Protein AF-A0A251WCQ2-F1 (afdb_monomer_lite)

Secondary structure (DSSP, 8-state):
---HHHHHHHHHHHHHTT--EEETTB--PPPPPP-EETTEE-HHHHHHHHHHHHTTTTEEETT---BHHHHTSTTEEEEE-SSSS-EEEEESSSPPP---HHHH-TT-S-SSSPPP-PPP-HHHHHHHHHHHHHHHHTTS------

Foldseek 3Di:
DQALVNLLLQVQQLVVVVKFKAFQVDNDRDGRDQQDDAQAGDPRSVVVSVVLVVRQVGIDIPQDDHGNVRCNDPQWDFDADPVDRHTFIDGPDDDDDGSDVVVVDPCPPPPVDDHRDHRHPVVVVVVVVVVVVVVVVVVDPPPDDD

Radius of gyration: 19.56 Å; chains: 1; bounding box: 75×31×36 Å

Sequence (146 aa):
MASASHVKHYIAYWLQLGKSLVTHSHRSALKSPSIISGENYSTEFEGYWQQALQHANTSYLEGTAQTIAQLLTPEWEIVMCARCPMPIALKVSGVSGENCPCQELNIWPNTDTLPPRAPVVSQSVLLDICEDLKRNEHHYPRSASA

Structure (mmCIF, N/CA/C/O backbone):
data_AF-A0A251WCQ2-F1
#
_entry.id   AF-A0A251WCQ2-F1
#
loop_
_atom_site.group_PDB
_atom_site.id
_atom_site.type_symbol
_atom_site.label_atom_id
_atom_site.label_alt_id
_atom_site.label_comp_id
_atom_site.label_asym_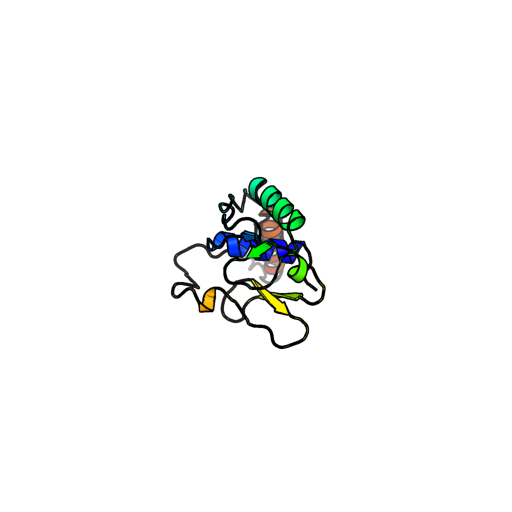id
_atom_site.label_entity_id
_atom_site.label_seq_id
_atom_site.pdbx_PDB_ins_code
_atom_site.Cartn_x
_atom_site.Cartn_y
_atom_site.Cartn_z
_atom_site.occupancy
_atom_site.B_iso_or_equiv
_atom_site.auth_seq_id
_atom_site.auth_comp_id
_atom_site.auth_asym_id
_atom_site.auth_atom_id
_atom_site.pdbx_PDB_model_num
ATOM 1 N N . MET A 1 1 ? -5.041 -3.152 -14.167 1.00 59.00 1 MET A N 1
ATOM 2 C CA . MET A 1 1 ? -4.115 -1.986 -14.067 1.00 59.00 1 MET A CA 1
ATOM 3 C C . MET A 1 1 ? -4.298 -1.332 -12.710 1.00 59.00 1 MET A C 1
ATOM 5 O O . MET A 1 1 ? -5.406 -0.899 -12.399 1.00 59.00 1 MET A O 1
ATOM 9 N N . ALA A 1 2 ? -3.253 -1.299 -11.883 1.00 71.94 2 ALA A N 1
ATOM 10 C CA . ALA A 1 2 ? -3.334 -0.669 -10.569 1.00 71.94 2 ALA A CA 1
ATOM 11 C C . ALA A 1 2 ? -3.536 0.851 -10.705 1.00 71.94 2 ALA A C 1
ATOM 13 O O . ALA A 1 2 ? -2.731 1.548 -11.316 1.00 71.94 2 ALA A O 1
ATOM 14 N N . SER A 1 3 ? -4.626 1.383 -10.149 1.00 82.19 3 SER A N 1
ATOM 15 C CA . SER A 1 3 ? -4.806 2.829 -10.025 1.00 82.19 3 SER A CA 1
ATOM 16 C C . SER A 1 3 ? -3.903 3.373 -8.914 1.00 82.19 3 SER A C 1
ATOM 18 O O . SER A 1 3 ? -3.542 2.655 -7.978 1.00 82.19 3 SER A O 1
ATOM 20 N N . ALA A 1 4 ? -3.605 4.674 -8.943 1.00 85.81 4 ALA A N 1
ATOM 21 C CA . ALA A 1 4 ? -2.890 5.329 -7.844 1.00 85.81 4 ALA A CA 1
ATOM 22 C C . ALA A 1 4 ? -3.603 5.137 -6.490 1.00 85.81 4 ALA A C 1
ATOM 24 O O . ALA A 1 4 ? -2.949 5.002 -5.457 1.00 85.81 4 ALA A O 1
ATOM 25 N N . SER A 1 5 ? -4.940 5.055 -6.493 1.00 85.38 5 SER A N 1
ATOM 26 C CA . SER A 1 5 ? -5.711 4.722 -5.296 1.00 85.38 5 SER A CA 1
ATOM 27 C C . SER A 1 5 ? -5.457 3.289 -4.822 1.00 85.38 5 SER A C 1
ATOM 29 O O . SER A 1 5 ? -5.260 3.103 -3.625 1.00 85.38 5 SER A O 1
ATOM 31 N N . HIS A 1 6 ? -5.390 2.289 -5.707 1.00 87.69 6 HIS A N 1
ATOM 32 C CA . HIS A 1 6 ? -5.056 0.912 -5.321 1.00 87.69 6 HIS A CA 1
ATOM 33 C C . HIS A 1 6 ? -3.641 0.799 -4.745 1.00 87.69 6 HIS A C 1
ATOM 35 O O . HIS A 1 6 ? -3.460 0.156 -3.715 1.00 87.69 6 HIS A O 1
ATOM 41 N N . VAL A 1 7 ? -2.656 1.474 -5.346 1.00 89.94 7 VAL A N 1
ATOM 42 C CA . VAL A 1 7 ? -1.275 1.496 -4.830 1.00 89.94 7 VAL A CA 1
ATOM 43 C C . VAL A 1 7 ? -1.208 2.173 -3.458 1.00 89.94 7 VAL A C 1
ATOM 45 O O . VAL A 1 7 ? -0.554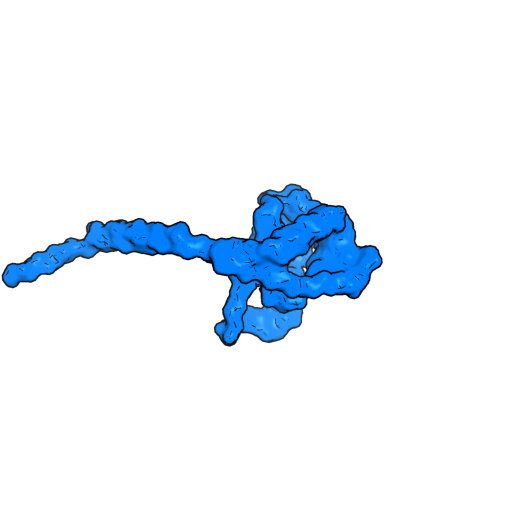 1.670 -2.545 1.00 89.94 7 VAL A O 1
ATOM 48 N N . LYS A 1 8 ? -1.943 3.272 -3.266 1.00 90.56 8 LYS A N 1
ATOM 49 C CA . LYS A 1 8 ? -2.049 3.949 -1.969 1.00 90.56 8 LYS A CA 1
ATOM 50 C C . LYS A 1 8 ? -2.673 3.053 -0.894 1.00 90.56 8 LYS A C 1
ATOM 52 O O . LYS A 1 8 ? -2.142 2.982 0.213 1.00 90.56 8 LYS A O 1
ATOM 57 N N . HIS A 1 9 ? -3.759 2.344 -1.213 1.00 89.12 9 HIS A N 1
ATOM 58 C CA . HIS A 1 9 ? -4.372 1.378 -0.293 1.00 89.12 9 HIS A CA 1
ATOM 59 C C . HIS A 1 9 ? -3.403 0.247 0.048 1.00 89.12 9 HIS A C 1
ATOM 61 O O . HIS A 1 9 ? -3.233 -0.082 1.218 1.00 89.12 9 HIS A O 1
ATOM 67 N N . TYR A 1 10 ? -2.723 -0.298 -0.958 1.00 90.19 10 TYR A N 1
ATOM 68 C CA . TYR A 1 10 ? -1.687 -1.306 -0.778 1.00 90.19 10 TYR A CA 1
ATOM 69 C C . TYR A 1 10 ? -0.615 -0.840 0.217 1.00 90.19 10 TYR A C 1
ATOM 71 O O . TYR A 1 10 ? -0.381 -1.512 1.217 1.00 90.19 10 TYR A O 1
ATOM 79 N N . ILE A 1 11 ? -0.050 0.356 0.041 1.00 89.81 11 ILE A N 1
ATOM 80 C CA . ILE A 1 11 ? 0.945 0.910 0.974 1.00 89.81 11 ILE A CA 1
ATOM 81 C C . ILE A 1 11 ? 0.359 1.086 2.377 1.00 89.81 11 ILE A C 1
ATOM 83 O O . ILE A 1 11 ? 1.001 0.700 3.351 1.00 89.81 11 ILE A O 1
ATOM 87 N N . ALA A 1 12 ? -0.862 1.613 2.502 1.00 89.75 12 ALA A N 1
ATOM 88 C CA . ALA A 1 12 ? -1.510 1.789 3.800 1.00 89.75 12 ALA A CA 1
ATOM 89 C C . ALA A 1 12 ? -1.610 0.472 4.583 1.00 89.75 12 ALA A C 1
ATOM 91 O O . ALA A 1 12 ? -1.353 0.454 5.785 1.00 89.75 12 ALA A O 1
ATOM 92 N N . TYR A 1 13 ? -1.947 -0.631 3.910 1.00 89.06 13 TYR A N 1
ATOM 93 C CA . TYR A 1 13 ? -2.042 -1.947 4.541 1.00 89.06 13 TYR A CA 1
ATOM 94 C C . TYR A 1 13 ? -0.676 -2.431 5.036 1.00 89.06 13 TYR A C 1
ATOM 96 O O . TYR A 1 13 ? -0.562 -2.937 6.150 1.00 89.06 13 TYR A O 1
ATOM 104 N N . TRP A 1 14 ? 0.377 -2.239 4.240 1.00 87.69 14 TRP A N 1
ATOM 105 C CA . TRP A 1 14 ? 1.735 -2.621 4.630 1.00 87.69 14 TRP A CA 1
ATOM 106 C C . TRP A 1 14 ? 2.241 -1.815 5.827 1.00 87.69 14 TRP A C 1
ATOM 108 O O . TRP A 1 14 ? 2.797 -2.395 6.761 1.00 87.69 14 TRP A O 1
ATOM 118 N N . LEU A 1 15 ? 1.984 -0.504 5.853 1.00 86.94 15 LEU A N 1
ATOM 119 C CA . LEU A 1 15 ? 2.355 0.342 6.987 1.00 86.94 15 LEU A CA 1
ATOM 120 C C . LEU A 1 15 ? 1.601 -0.042 8.277 1.00 86.94 15 LEU A C 1
ATOM 122 O O . LEU A 1 15 ? 2.174 0.053 9.361 1.00 86.94 15 LEU A O 1
ATOM 126 N N . GLN A 1 16 ? 0.352 -0.524 8.178 1.00 84.94 16 GLN A N 1
ATOM 127 C CA . GLN A 1 16 ? -0.419 -1.027 9.332 1.00 84.94 16 GLN A CA 1
ATOM 128 C C . GLN A 1 16 ? 0.175 -2.308 9.931 1.00 84.94 16 GLN A C 1
ATOM 130 O O . GLN A 1 16 ? 0.060 -2.524 11.133 1.00 84.94 16 GLN A O 1
ATOM 135 N N . LEU A 1 17 ? 0.865 -3.122 9.126 1.00 81.25 17 LEU A N 1
ATOM 136 C CA . LEU A 1 17 ? 1.638 -4.276 9.605 1.00 81.25 17 LEU A CA 1
ATOM 137 C C . LEU A 1 17 ? 3.004 -3.885 10.199 1.00 81.25 17 LEU A C 1
ATOM 139 O O . LEU A 1 17 ? 3.810 -4.759 10.516 1.00 81.25 17 LEU A O 1
ATOM 143 N N . GLY A 1 18 ? 3.293 -2.586 10.318 1.00 80.50 18 GLY A N 1
ATOM 144 C CA . GLY A 1 18 ? 4.563 -2.074 10.828 1.00 80.50 18 GLY A CA 1
ATOM 145 C C . GLY A 1 18 ? 5.702 -2.090 9.809 1.00 80.50 18 GLY A C 1
ATOM 146 O O . GLY A 1 18 ? 6.833 -1.770 10.169 1.00 80.50 18 GLY A O 1
ATOM 147 N N . LYS A 1 19 ? 5.430 -2.428 8.540 1.00 83.81 19 LYS A N 1
ATOM 148 C CA . LYS A 1 19 ? 6.411 -2.265 7.459 1.00 83.81 19 LYS A CA 1
ATOM 149 C C . LYS A 1 19 ? 6.599 -0.783 7.165 1.00 83.81 19 LYS A C 1
ATOM 151 O O . LYS A 1 19 ? 5.702 0.018 7.401 1.00 83.81 19 LYS A O 1
ATOM 156 N N . SER A 1 20 ? 7.762 -0.412 6.649 1.00 85.19 20 SER A N 1
ATOM 157 C CA . SER A 1 20 ? 8.079 0.982 6.314 1.00 85.19 20 SER A CA 1
ATOM 158 C C . SER A 1 20 ? 8.403 1.141 4.829 1.00 85.19 20 SER A C 1
ATOM 160 O O . SER A 1 20 ? 8.817 0.182 4.173 1.00 85.19 20 SER A O 1
ATOM 162 N N . LEU A 1 21 ? 8.252 2.355 4.288 1.00 84.25 21 LEU A N 1
ATOM 163 C CA . LEU A 1 21 ? 8.899 2.699 3.022 1.00 84.25 21 LEU A CA 1
ATOM 164 C C . LEU A 1 21 ? 10.394 2.902 3.249 1.00 84.25 21 LEU A C 1
ATOM 166 O O . LEU A 1 21 ? 10.817 3.619 4.161 1.00 84.25 21 LEU A O 1
ATOM 170 N N . VAL A 1 22 ? 11.179 2.283 2.379 1.00 81.88 22 VAL A N 1
ATOM 171 C CA . VAL A 1 22 ? 12.630 2.404 2.328 1.00 81.88 22 VAL A CA 1
ATOM 172 C C . VAL A 1 22 ? 12.986 3.180 1.071 1.00 81.88 22 VAL A C 1
ATOM 174 O O . VAL A 1 22 ? 12.511 2.859 -0.016 1.00 81.88 22 VAL A O 1
ATOM 177 N N . THR A 1 23 ? 13.835 4.195 1.211 1.00 78.31 23 THR A N 1
ATOM 178 C CA . THR A 1 23 ? 14.338 4.979 0.079 1.00 78.31 23 THR A CA 1
ATOM 179 C C . THR A 1 23 ? 15.817 4.678 -0.130 1.00 78.31 23 THR A C 1
ATOM 181 O O . THR A 1 23 ? 16.596 4.638 0.819 1.00 78.31 23 THR A O 1
ATOM 184 N N . HIS A 1 24 ? 16.243 4.495 -1.381 1.00 67.06 24 HIS A N 1
ATOM 185 C CA . HIS A 1 24 ? 17.633 4.143 -1.700 1.00 67.06 24 HIS A CA 1
ATOM 186 C C . HIS A 1 24 ? 18.671 5.181 -1.208 1.00 67.06 24 HIS A C 1
ATOM 188 O O . HIS A 1 24 ? 19.814 4.827 -0.920 1.00 67.06 24 HIS A O 1
ATOM 194 N N . SER A 1 25 ? 18.298 6.460 -1.097 1.00 60.78 25 SER A N 1
ATOM 195 C CA . SER A 1 25 ? 19.185 7.547 -0.650 1.00 60.78 25 SER A CA 1
ATOM 196 C C . SER A 1 25 ? 19.292 7.685 0.871 1.00 60.78 25 SER A C 1
ATOM 198 O O . SER A 1 25 ? 20.239 8.294 1.361 1.00 60.78 25 SER A O 1
ATOM 200 N N . HIS A 1 26 ? 18.356 7.116 1.631 1.00 54.66 26 HIS A N 1
ATOM 201 C CA . HIS A 1 26 ? 18.342 7.207 3.084 1.00 54.66 26 HIS A CA 1
ATOM 202 C C . HIS A 1 26 ? 17.790 5.890 3.630 1.00 54.66 26 HIS A C 1
ATOM 204 O O . HIS A 1 26 ? 16.589 5.636 3.571 1.00 54.66 26 HIS A O 1
ATOM 210 N N . ARG A 1 27 ? 18.652 5.059 4.230 1.00 53.25 27 ARG A N 1
ATOM 211 C CA . ARG A 1 27 ? 18.240 3.878 5.020 1.00 53.25 27 ARG A CA 1
ATOM 212 C C . ARG A 1 27 ? 17.473 4.257 6.299 1.00 53.25 27 ARG A C 1
ATOM 214 O O . ARG A 1 27 ? 17.437 3.489 7.253 1.00 53.25 27 ARG A O 1
ATOM 221 N N . SER A 1 28 ? 16.896 5.451 6.365 1.00 53.31 28 SER A N 1
ATOM 222 C CA . SER A 1 28 ? 15.942 5.786 7.407 1.00 53.31 28 SER A CA 1
ATOM 223 C C . SER A 1 28 ? 14.588 5.325 6.917 1.00 53.31 28 SER A C 1
ATOM 225 O O . SER A 1 28 ? 13.995 5.955 6.046 1.00 53.31 28 SER A O 1
ATOM 227 N N . ALA A 1 29 ? 14.125 4.210 7.476 1.00 60.00 29 ALA A N 1
ATOM 228 C CA . ALA A 1 29 ? 12.714 3.874 7.458 1.00 60.00 29 ALA A CA 1
ATOM 229 C C . ALA A 1 29 ? 11.941 5.120 7.910 1.00 60.00 29 ALA A C 1
ATOM 231 O O . ALA A 1 29 ? 12.167 5.626 9.016 1.00 60.00 29 ALA A O 1
ATOM 232 N N . LEU A 1 30 ? 11.100 5.674 7.036 1.00 64.00 30 LEU A N 1
ATOM 233 C CA . LEU A 1 30 ? 10.242 6.774 7.454 1.00 64.00 30 LEU A CA 1
ATOM 234 C C . LEU A 1 30 ? 9.306 6.224 8.534 1.00 64.00 30 LEU A C 1
ATOM 236 O O . LEU A 1 30 ? 8.609 5.238 8.288 1.00 64.00 30 LEU A O 1
ATOM 240 N N . LYS A 1 31 ? 9.300 6.854 9.714 1.00 67.00 31 LYS A N 1
ATOM 241 C CA . LYS A 1 31 ? 8.441 6.466 10.839 1.00 67.00 31 LYS A CA 1
ATOM 242 C C . LYS A 1 31 ? 6.996 6.349 10.351 1.00 67.00 31 LYS A C 1
ATOM 244 O O . LYS A 1 31 ? 6.486 7.303 9.765 1.00 67.00 31 LYS A O 1
ATOM 249 N N . SER A 1 32 ? 6.365 5.198 10.583 1.00 68.75 32 SER A N 1
ATOM 250 C CA . SER A 1 32 ? 4.985 4.952 10.163 1.00 68.75 32 SER A CA 1
ATOM 251 C C . SER A 1 32 ? 4.068 6.049 10.725 1.00 68.75 32 SER A C 1
ATOM 253 O O . SER A 1 32 ? 4.006 6.199 11.951 1.00 68.75 32 SER A O 1
ATOM 255 N N . PRO A 1 33 ? 3.409 6.852 9.867 1.00 75.62 33 PRO A N 1
ATOM 256 C CA . PRO A 1 33 ? 2.492 7.895 10.314 1.00 75.62 33 PRO A CA 1
ATOM 257 C C . PRO A 1 33 ? 1.244 7.265 10.936 1.00 75.62 33 PRO A C 1
ATOM 259 O O . PRO A 1 33 ? 0.982 6.074 10.745 1.00 75.62 33 PRO A O 1
ATOM 262 N N . SER A 1 34 ? 0.420 8.059 11.621 1.00 82.81 34 SER A N 1
ATOM 263 C CA . SER A 1 34 ? -0.961 7.634 11.859 1.00 82.81 34 SER A CA 1
ATOM 264 C C . SER A 1 34 ? -1.631 7.415 10.502 1.00 82.81 34 SER A C 1
ATOM 266 O O . SER A 1 34 ? -1.586 8.301 9.659 1.00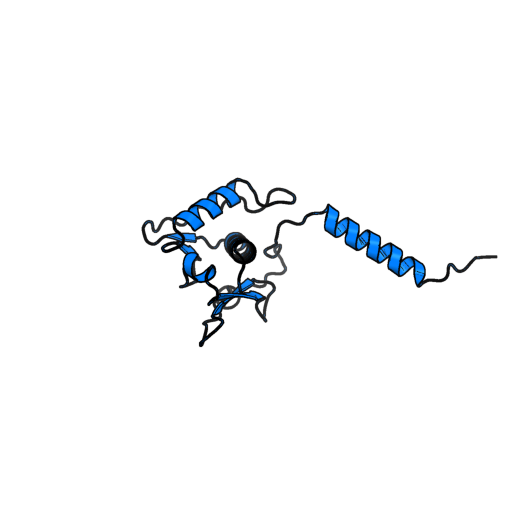 82.81 34 SER A O 1
ATOM 268 N N . ILE A 1 35 ? -2.201 6.242 10.223 1.00 84.94 35 ILE A N 1
ATOM 269 C CA . ILE A 1 35 ? -2.657 5.917 8.856 1.00 84.94 35 ILE A CA 1
ATOM 270 C C . ILE A 1 35 ? -4.106 6.351 8.641 1.00 84.94 35 ILE A C 1
ATOM 272 O O . ILE A 1 35 ? -4.438 6.933 7.611 1.00 84.94 35 ILE A O 1
ATOM 276 N N . ILE A 1 36 ? -4.972 6.106 9.623 1.00 85.31 36 ILE A N 1
ATOM 277 C CA . ILE A 1 36 ? -6.417 6.333 9.520 1.00 85.31 36 ILE A CA 1
ATOM 278 C C . ILE A 1 36 ? -6.826 7.429 10.503 1.00 85.31 36 ILE A C 1
ATOM 280 O O . ILE A 1 36 ? -6.468 7.375 11.677 1.00 85.31 36 ILE A O 1
ATOM 284 N N . SER A 1 37 ? -7.610 8.396 10.026 1.00 83.94 37 SER A N 1
ATOM 285 C CA . SER A 1 37 ? -8.240 9.438 10.836 1.00 83.94 37 SER A CA 1
ATOM 286 C C . SER A 1 37 ? -9.747 9.435 10.579 1.00 83.94 37 SER A C 1
ATOM 288 O O . SER A 1 37 ? -10.225 9.943 9.561 1.00 83.94 37 SER A O 1
ATOM 290 N N . GLY A 1 38 ? -10.499 8.810 11.489 1.00 80.50 38 GLY A N 1
ATOM 291 C CA . GLY A 1 38 ? -11.943 8.619 11.344 1.00 80.50 38 GLY A CA 1
ATOM 292 C C . GLY A 1 38 ? -12.295 7.819 10.087 1.00 80.50 38 GLY A C 1
ATOM 293 O O . GLY A 1 38 ? -11.944 6.643 9.972 1.00 80.50 38 GLY A O 1
ATOM 294 N N . GLU A 1 39 ? -12.984 8.473 9.153 1.00 80.38 39 GLU A N 1
ATOM 295 C CA . GLU A 1 39 ? -13.478 7.876 7.904 1.00 80.38 39 GLU A CA 1
ATOM 296 C C . GLU A 1 39 ? -12.500 7.993 6.728 1.00 80.38 39 GLU A C 1
ATOM 298 O O . GLU A 1 39 ? -12.748 7.435 5.663 1.00 80.38 39 GLU A O 1
ATOM 303 N N . ASN A 1 40 ? -11.382 8.702 6.906 1.00 84.44 40 ASN A N 1
ATOM 304 C CA . ASN A 1 40 ? -10.418 8.984 5.847 1.00 84.44 40 ASN A CA 1
ATOM 305 C C . ASN A 1 40 ? -8.998 8.578 6.249 1.00 84.44 40 ASN A C 1
ATOM 307 O O . ASN A 1 40 ? -8.709 8.230 7.397 1.00 84.44 40 ASN A O 1
ATOM 311 N N . TYR A 1 41 ? -8.086 8.640 5.284 1.00 87.06 41 TYR A N 1
ATOM 312 C CA . TYR A 1 41 ? -6.667 8.634 5.597 1.00 87.06 41 TYR A CA 1
ATOM 313 C C . TYR A 1 41 ? -6.286 9.896 6.373 1.00 87.06 41 TYR A C 1
ATOM 315 O O . TYR A 1 41 ? -6.851 10.969 6.157 1.00 87.06 41 TYR A O 1
ATOM 323 N N . SER A 1 42 ? -5.340 9.767 7.300 1.00 88.38 42 SER A N 1
ATOM 324 C CA . SER A 1 42 ? -4.850 10.928 8.040 1.00 88.38 42 SER A CA 1
ATOM 325 C C . SER A 1 42 ? -4.075 11.876 7.115 1.00 88.38 42 SER A C 1
ATOM 327 O O . SER A 1 42 ? -3.486 11.460 6.115 1.00 88.38 42 SER A O 1
ATOM 329 N N . THR A 1 43 ? -3.999 13.151 7.489 1.00 86.88 43 THR A N 1
ATOM 330 C CA . THR A 1 43 ? -3.159 14.136 6.792 1.00 86.88 43 THR A CA 1
ATOM 331 C C . THR A 1 43 ? -1.673 13.777 6.843 1.00 86.88 43 THR A C 1
ATOM 333 O O . THR A 1 43 ? -0.944 14.068 5.897 1.00 86.88 43 THR A O 1
ATOM 336 N N . GLU A 1 44 ? -1.224 13.104 7.907 1.00 87.44 44 GLU A N 1
ATOM 337 C CA . GLU A 1 44 ? 0.146 12.593 8.020 1.00 87.44 44 GLU A CA 1
ATOM 338 C C . GLU A 1 44 ? 0.426 11.533 6.953 1.00 87.44 44 GLU A C 1
ATOM 340 O O . GLU A 1 44 ? 1.455 11.586 6.280 1.00 87.44 44 GLU A O 1
ATOM 345 N N . PHE A 1 45 ? -0.509 10.599 6.754 1.00 89.12 45 PHE A N 1
ATOM 346 C CA . PHE A 1 45 ? -0.390 9.578 5.720 1.00 89.12 45 PHE A CA 1
ATOM 347 C C . PHE A 1 45 ? -0.481 10.175 4.316 1.00 89.12 45 PHE A C 1
ATOM 349 O O . PHE A 1 45 ? 0.265 9.757 3.436 1.00 89.12 45 PHE A O 1
ATOM 356 N N . GLU A 1 46 ? -1.338 11.171 4.090 1.00 88.62 46 GLU A N 1
ATOM 357 C CA . GLU A 1 46 ? -1.383 11.877 2.803 1.00 88.62 46 GLU A CA 1
ATOM 358 C C . GLU A 1 46 ? -0.049 12.560 2.487 1.00 88.62 46 GLU A C 1
ATOM 360 O O . GLU A 1 46 ? 0.464 12.429 1.376 1.00 88.62 46 GLU A O 1
ATOM 365 N N . GLY A 1 47 ? 0.555 13.241 3.466 1.00 86.69 47 GLY A N 1
ATOM 366 C CA . GLY A 1 47 ? 1.880 13.843 3.315 1.00 86.69 47 GLY A CA 1
ATOM 367 C C . GLY A 1 47 ? 2.963 12.798 3.036 1.00 86.69 47 GLY A C 1
ATOM 368 O O . GLY A 1 47 ? 3.783 12.977 2.135 1.00 86.69 47 GLY A O 1
ATOM 369 N N . TYR A 1 48 ? 2.921 11.673 3.750 1.00 85.50 48 TYR A N 1
ATOM 370 C CA . TYR A 1 48 ? 3.814 10.533 3.537 1.00 85.50 48 TYR A CA 1
ATOM 371 C C . TYR A 1 48 ? 3.662 9.934 2.131 1.00 85.50 48 TYR A C 1
ATOM 373 O O . TYR A 1 48 ? 4.651 9.657 1.455 1.00 85.50 48 TYR A O 1
ATOM 381 N N . TRP A 1 49 ? 2.426 9.783 1.655 1.00 88.75 49 TRP A N 1
ATOM 382 C CA . TRP A 1 49 ? 2.119 9.316 0.306 1.00 88.75 49 TRP A CA 1
ATOM 383 C C . TRP A 1 49 ? 2.636 10.282 -0.767 1.00 88.75 49 TRP A C 1
ATOM 385 O O . TRP A 1 49 ? 3.246 9.845 -1.742 1.00 88.75 49 TRP A O 1
ATOM 395 N N . GLN A 1 50 ? 2.478 11.593 -0.576 1.00 88.19 50 GLN A N 1
ATOM 396 C CA . GLN A 1 50 ? 3.036 12.593 -1.493 1.00 88.19 50 GLN A CA 1
ATOM 397 C C . GLN A 1 50 ? 4.569 12.531 -1.551 1.00 88.19 50 GLN A C 1
ATOM 399 O O . GLN A 1 50 ? 5.144 12.587 -2.637 1.00 88.19 50 GLN A O 1
ATOM 404 N N . GLN A 1 51 ? 5.244 12.348 -0.414 1.00 84.88 51 GLN A N 1
ATOM 405 C CA . GLN A 1 51 ? 6.700 12.150 -0.387 1.00 84.88 51 GLN A CA 1
ATOM 406 C C . GLN A 1 51 ? 7.117 10.859 -1.103 1.00 84.88 51 GLN A C 1
ATOM 408 O O . GLN A 1 51 ? 8.078 10.860 -1.874 1.00 84.88 51 GLN A O 1
ATOM 413 N N . ALA A 1 52 ? 6.365 9.772 -0.909 1.00 85.50 52 ALA A N 1
ATOM 414 C CA . ALA A 1 52 ? 6.590 8.513 -1.613 1.00 85.50 52 ALA A CA 1
ATOM 415 C C . ALA A 1 52 ? 6.464 8.672 -3.136 1.00 85.50 52 ALA A C 1
ATOM 417 O O . ALA A 1 52 ? 7.238 8.074 -3.878 1.00 85.50 52 ALA A O 1
ATOM 418 N N . LEU A 1 53 ? 5.532 9.508 -3.607 1.00 87.69 53 LEU A N 1
ATOM 419 C CA . LEU A 1 53 ? 5.385 9.834 -5.027 1.00 87.69 53 LEU A CA 1
ATOM 420 C C . LEU A 1 53 ? 6.553 10.672 -5.565 1.00 87.69 53 LEU A C 1
ATOM 422 O O . LEU A 1 53 ? 7.041 10.398 -6.661 1.00 87.69 53 LEU A O 1
ATOM 426 N N . GLN A 1 54 ? 7.050 11.649 -4.799 1.00 87.25 54 GLN A N 1
ATOM 427 C CA . GLN A 1 54 ? 8.222 12.448 -5.193 1.00 87.25 54 GLN A CA 1
ATOM 428 C C . GLN A 1 54 ? 9.482 11.589 -5.368 1.00 87.25 54 GLN A C 1
ATOM 430 O O . GLN A 1 54 ? 10.318 11.867 -6.228 1.00 87.25 54 GLN A O 1
ATOM 435 N N . HIS A 1 55 ? 9.594 10.514 -4.587 1.00 86.69 55 HIS A N 1
ATOM 436 C CA . HIS A 1 55 ? 10.700 9.562 -4.642 1.00 86.69 55 HIS A CA 1
ATOM 437 C C . HIS A 1 55 ? 10.292 8.201 -5.222 1.00 86.69 55 HIS A C 1
ATOM 439 O O . HIS A 1 55 ? 10.952 7.196 -4.971 1.00 86.69 55 HIS A O 1
ATOM 445 N N . ALA A 1 56 ? 9.249 8.149 -6.057 1.00 87.19 56 ALA A N 1
ATOM 446 C CA . ALA A 1 56 ? 8.651 6.884 -6.487 1.00 87.19 56 ALA A CA 1
ATOM 447 C C . ALA A 1 56 ? 9.638 5.921 -7.170 1.00 87.19 56 ALA A C 1
ATOM 449 O O . ALA A 1 56 ? 9.499 4.707 -7.052 1.00 87.19 56 ALA A O 1
ATOM 450 N N . ASN A 1 57 ? 10.651 6.452 -7.860 1.00 87.81 57 ASN A N 1
ATOM 451 C CA . ASN A 1 57 ? 11.674 5.659 -8.549 1.00 87.81 57 ASN A CA 1
ATOM 452 C C . ASN A 1 57 ? 12.695 5.009 -7.603 1.00 87.81 57 ASN A C 1
ATOM 454 O O . ASN A 1 57 ? 13.384 4.079 -8.009 1.00 87.81 57 ASN A O 1
ATOM 458 N N . THR A 1 58 ? 12.830 5.505 -6.372 1.00 86.88 58 THR A N 1
ATOM 459 C CA . THR A 1 58 ? 13.838 5.055 -5.398 1.00 86.88 58 THR A CA 1
ATOM 460 C C . THR A 1 58 ? 13.240 4.550 -4.089 1.00 86.88 58 THR A C 1
ATOM 462 O O . THR A 1 58 ? 13.975 3.982 -3.277 1.00 86.88 58 THR A O 1
ATOM 465 N N . SER A 1 59 ? 11.938 4.741 -3.880 1.00 87.12 59 SER A N 1
ATOM 466 C CA . SER A 1 59 ? 11.190 4.243 -2.730 1.00 87.12 59 SER A CA 1
ATOM 467 C C . SER A 1 59 ? 10.520 2.904 -3.038 1.00 87.12 59 SER A C 1
ATOM 469 O O . SER A 1 59 ? 9.902 2.734 -4.089 1.00 87.12 59 SER A O 1
ATOM 471 N N . TYR A 1 60 ? 10.619 1.965 -2.102 1.00 88.12 60 TYR A N 1
ATOM 472 C CA . TYR A 1 60 ? 9.989 0.642 -2.145 1.00 88.12 60 TYR A CA 1
ATOM 473 C C . TYR A 1 60 ? 9.518 0.241 -0.741 1.00 88.12 60 TYR A C 1
ATOM 475 O O . TYR A 1 60 ? 9.943 0.826 0.258 1.00 88.12 60 TYR A O 1
ATOM 483 N N . LEU A 1 61 ? 8.611 -0.734 -0.646 1.00 87.38 61 LEU A N 1
ATOM 484 C CA . LEU A 1 61 ? 8.174 -1.256 0.651 1.00 87.38 61 LEU A CA 1
ATOM 485 C C . LEU A 1 61 ? 9.196 -2.249 1.194 1.00 87.38 61 LEU A C 1
ATOM 487 O O . LEU A 1 61 ? 9.726 -3.083 0.458 1.00 87.38 61 LEU A O 1
ATOM 491 N N . GLU A 1 62 ? 9.437 -2.196 2.497 1.00 84.44 62 GLU A N 1
ATOM 492 C CA . GLU A 1 62 ? 10.281 -3.167 3.183 1.00 84.44 62 GLU A CA 1
ATOM 493 C C . GLU A 1 62 ? 9.808 -4.610 2.926 1.00 84.44 62 GLU A C 1
ATOM 495 O O . GLU A 1 62 ? 8.648 -4.946 3.157 1.00 84.44 62 GLU A O 1
ATOM 500 N N . GLY A 1 63 ? 10.719 -5.477 2.470 1.00 79.50 63 GLY A N 1
ATOM 501 C CA . GLY A 1 63 ? 10.406 -6.865 2.100 1.00 79.50 63 GLY A CA 1
ATOM 502 C C . GLY A 1 63 ? 9.920 -7.042 0.656 1.00 79.50 63 GLY A C 1
ATOM 503 O O . GLY A 1 63 ? 9.560 -8.151 0.260 1.00 79.50 63 GLY A O 1
ATOM 504 N N . THR A 1 64 ? 9.934 -5.971 -0.139 1.00 85.69 64 THR A N 1
ATOM 505 C CA . THR A 1 64 ? 9.604 -5.985 -1.569 1.00 85.69 64 THR A CA 1
ATOM 506 C C . THR A 1 64 ? 10.756 -5.427 -2.402 1.00 85.69 64 THR A C 1
ATOM 508 O O . THR A 1 64 ? 11.592 -4.683 -1.891 1.00 85.69 64 THR A O 1
ATOM 511 N N . ALA A 1 65 ? 10.820 -5.804 -3.680 1.00 82.75 65 ALA A N 1
ATOM 512 C CA . ALA A 1 65 ? 11.873 -5.357 -4.597 1.00 82.75 65 ALA A CA 1
ATOM 513 C C . ALA A 1 65 ? 11.405 -4.240 -5.542 1.00 82.75 65 ALA A C 1
ATOM 515 O O . ALA A 1 65 ? 12.219 -3.525 -6.123 1.00 82.75 65 ALA A O 1
ATOM 516 N N . GLN A 1 66 ? 10.094 -4.112 -5.718 1.00 87.56 66 GLN A N 1
ATOM 517 C CA . GLN A 1 66 ? 9.482 -3.201 -6.665 1.00 87.56 66 GLN A CA 1
ATOM 518 C C . GLN A 1 66 ? 9.337 -1.793 -6.091 1.00 87.56 66 GLN A C 1
ATOM 520 O O . GLN A 1 66 ? 8.926 -1.599 -4.944 1.00 87.56 66 GLN A O 1
ATOM 525 N N . THR A 1 67 ? 9.653 -0.800 -6.914 1.00 90.75 67 THR A N 1
ATOM 526 C CA . THR A 1 67 ? 9.536 0.608 -6.534 1.00 90.75 67 THR A CA 1
ATOM 527 C C . THR A 1 67 ? 8.099 1.097 -6.669 1.00 90.75 67 THR A C 1
ATOM 529 O O . THR A 1 67 ? 7.291 0.525 -7.406 1.00 90.75 67 THR A O 1
ATOM 532 N N . ILE A 1 68 ? 7.761 2.194 -5.991 1.00 90.38 68 ILE A N 1
ATOM 533 C CA . ILE A 1 68 ? 6.427 2.796 -6.114 1.00 90.38 68 ILE A CA 1
ATOM 534 C C . ILE A 1 68 ? 6.144 3.215 -7.565 1.00 90.38 68 ILE A C 1
ATOM 536 O O . ILE A 1 68 ? 5.023 3.051 -8.039 1.00 90.38 68 ILE A O 1
ATOM 540 N N . ALA A 1 69 ? 7.156 3.680 -8.303 1.00 90.62 69 ALA A N 1
ATOM 541 C CA . ALA A 1 69 ? 7.013 4.024 -9.715 1.00 90.62 69 ALA A CA 1
ATOM 542 C C . ALA A 1 69 ? 6.649 2.804 -10.566 1.00 90.62 69 ALA A C 1
ATOM 544 O O . ALA A 1 69 ? 5.787 2.915 -11.431 1.00 90.62 69 ALA A O 1
ATOM 545 N N . GLN A 1 70 ? 7.253 1.643 -10.292 1.00 90.12 70 GLN A N 1
ATOM 546 C CA . GLN A 1 70 ? 6.901 0.394 -10.968 1.00 90.12 70 GLN A CA 1
ATOM 547 C C . GLN A 1 70 ? 5.461 -0.015 -10.658 1.00 90.12 70 GLN A C 1
ATOM 549 O O . GLN A 1 70 ? 4.718 -0.327 -11.576 1.00 90.12 70 GLN A O 1
ATOM 554 N N . LEU A 1 71 ? 5.029 0.069 -9.399 1.00 89.44 71 LEU A N 1
ATOM 555 C CA . LEU A 1 71 ? 3.654 -0.265 -9.004 1.00 89.44 71 LEU A CA 1
ATOM 556 C C . LEU A 1 71 ? 2.581 0.602 -9.680 1.00 89.44 71 LEU A C 1
ATOM 558 O O . LEU A 1 71 ? 1.429 0.184 -9.769 1.00 89.44 71 LEU A O 1
ATOM 562 N N . LEU A 1 72 ? 2.945 1.804 -10.133 1.00 89.88 72 LEU A N 1
ATOM 563 C CA . LEU A 1 72 ? 2.057 2.722 -10.848 1.00 89.88 72 LEU A CA 1
ATOM 564 C C . LEU A 1 72 ? 2.008 2.464 -12.364 1.00 89.8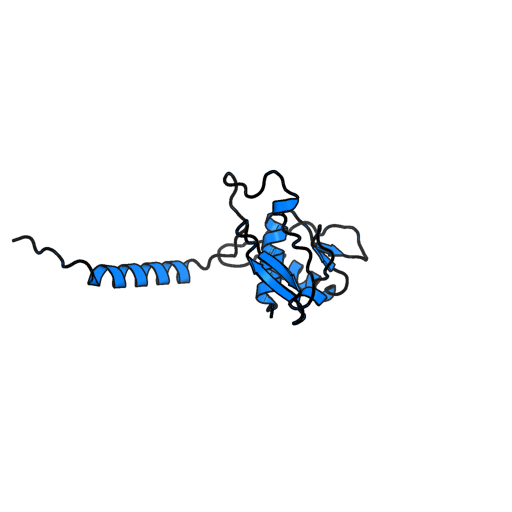8 72 LEU A C 1
ATOM 566 O O . LEU A 1 72 ? 1.213 3.103 -13.056 1.00 89.88 72 LEU A O 1
ATOM 570 N N . THR A 1 73 ? 2.836 1.563 -12.904 1.00 89.31 73 THR A N 1
ATOM 571 C CA . THR A 1 73 ? 2.796 1.206 -14.328 1.00 89.31 73 THR A CA 1
ATOM 572 C C . THR A 1 73 ? 1.712 0.156 -14.604 1.00 89.31 73 THR A C 1
ATOM 574 O O . THR A 1 73 ? 1.347 -0.624 -13.722 1.00 89.31 73 THR A O 1
ATOM 577 N N . PRO A 1 74 ? 1.207 0.065 -15.850 1.00 86.06 74 PRO A N 1
ATOM 578 C CA . PRO A 1 74 ? 0.254 -0.977 -16.236 1.00 86.06 74 PRO A CA 1
ATOM 579 C C . PRO A 1 74 ? 0.820 -2.398 -16.174 1.00 86.06 74 PRO A C 1
ATOM 581 O O . PRO A 1 74 ? 0.058 -3.353 -16.293 1.00 86.06 74 PRO A O 1
ATOM 584 N N . GLU A 1 75 ? 2.132 -2.552 -15.986 1.00 87.44 75 GLU A N 1
ATOM 585 C CA . GLU A 1 75 ? 2.766 -3.859 -15.825 1.00 87.44 75 GLU A CA 1
ATOM 586 C C . GLU A 1 75 ? 2.435 -4.506 -14.481 1.00 87.44 75 GLU A C 1
ATOM 588 O O . GLU A 1 75 ? 2.685 -5.700 -14.323 1.00 87.44 75 GLU A O 1
ATOM 593 N N . TRP A 1 76 ? 1.887 -3.744 -13.529 1.00 88.75 76 TRP A N 1
ATOM 594 C CA . TRP A 1 76 ? 1.563 -4.215 -12.191 1.00 88.75 76 TRP A CA 1
ATOM 595 C C . TRP A 1 76 ? 0.071 -4.126 -11.883 1.00 88.75 76 TRP A C 1
ATOM 597 O O . TRP A 1 76 ? -0.666 -3.219 -12.291 1.00 88.75 76 TRP A O 1
ATOM 607 N N . GLU A 1 77 ? -0.368 -5.103 -11.106 1.00 89.00 77 GLU A N 1
ATOM 608 C CA . GLU A 1 77 ? -1.717 -5.225 -10.604 1.00 89.00 77 GLU A CA 1
ATOM 609 C C . GLU A 1 77 ? -1.684 -5.505 -9.106 1.00 89.00 77 GLU A C 1
ATOM 611 O O . GLU A 1 77 ? -0.896 -6.315 -8.621 1.00 89.00 77 GLU A O 1
ATOM 616 N N . ILE A 1 78 ? -2.534 -4.798 -8.364 1.00 89.12 78 ILE A N 1
ATOM 617 C CA . ILE A 1 78 ? -2.731 -5.050 -6.941 1.00 89.12 78 ILE A CA 1
ATOM 618 C C . ILE A 1 78 ? -3.926 -5.986 -6.816 1.00 89.12 78 ILE A C 1
ATOM 620 O O . ILE A 1 78 ? -5.049 -5.594 -7.134 1.00 89.12 78 ILE A O 1
ATOM 624 N N . VAL A 1 79 ? -3.683 -7.208 -6.352 1.00 87.56 79 VAL A N 1
ATOM 625 C CA . VAL A 1 79 ? -4.721 -8.219 -6.115 1.00 87.56 79 VAL A CA 1
ATOM 626 C C . VAL A 1 79 ? -4.758 -8.606 -4.645 1.00 87.56 79 VAL A C 1
ATOM 628 O O . VAL A 1 79 ? -3.815 -8.344 -3.902 1.00 87.56 79 VAL A O 1
ATOM 631 N N . MET A 1 80 ? -5.832 -9.256 -4.212 1.00 86.50 80 MET A N 1
ATOM 632 C CA . MET A 1 80 ? -5.882 -9.839 -2.873 1.00 86.50 80 MET A CA 1
ATOM 633 C C . MET A 1 80 ? -5.101 -11.151 -2.842 1.00 86.50 80 MET A C 1
ATOM 635 O O . MET A 1 80 ? -5.195 -11.963 -3.761 1.00 86.50 80 MET A O 1
ATOM 639 N N . CYS A 1 81 ? -4.330 -11.362 -1.779 1.00 86.44 81 CYS A N 1
ATOM 640 C CA . CYS A 1 81 ? -3.646 -12.624 -1.548 1.00 86.44 81 CYS A CA 1
ATOM 641 C C . CYS A 1 81 ? -4.662 -13.772 -1.435 1.00 86.44 81 CYS A C 1
ATOM 643 O O . CYS A 1 81 ? -5.681 -13.658 -0.758 1.00 86.44 81 CYS A O 1
ATOM 645 N N . ALA A 1 82 ? -4.349 -14.924 -2.029 1.00 83.06 82 ALA A N 1
ATOM 646 C CA . ALA A 1 82 ? -5.199 -16.112 -1.935 1.00 83.06 82 ALA A CA 1
ATOM 647 C C . ALA A 1 82 ? -5.280 -16.705 -0.512 1.00 83.06 82 ALA A C 1
ATOM 649 O O . ALA A 1 82 ? -6.172 -17.499 -0.227 1.00 83.06 82 ALA A O 1
ATOM 650 N N . ARG A 1 83 ? -4.340 -16.354 0.380 1.00 81.88 83 ARG A N 1
ATOM 651 C CA . ARG A 1 83 ? -4.234 -16.910 1.743 1.00 81.88 83 ARG A CA 1
ATOM 652 C C . ARG A 1 83 ? -4.746 -15.978 2.839 1.00 81.88 83 ARG A C 1
ATOM 654 O O . ARG A 1 83 ? -5.032 -16.442 3.936 1.00 81.88 83 ARG A O 1
ATOM 661 N N . CYS A 1 84 ? -4.797 -14.672 2.592 1.00 82.88 84 CYS A N 1
ATOM 662 C CA . CYS A 1 84 ? -5.151 -13.682 3.609 1.00 82.88 84 CYS A CA 1
ATOM 663 C C . CYS A 1 84 ? -5.739 -12.418 2.957 1.00 82.88 84 CYS A C 1
ATOM 665 O O . CYS A 1 84 ? -5.507 -12.194 1.771 1.00 82.88 84 CYS A O 1
ATOM 667 N N . PRO A 1 85 ? -6.447 -11.546 3.699 1.00 81.12 85 PRO A N 1
ATOM 668 C CA . PRO A 1 85 ? -7.069 -10.336 3.145 1.00 81.12 85 PRO A CA 1
ATOM 669 C C . PRO A 1 85 ? -6.058 -9.208 2.840 1.00 81.12 85 PRO A C 1
ATOM 671 O O . PRO A 1 85 ? -6.382 -8.028 2.944 1.00 81.12 85 PRO A O 1
ATOM 674 N N . MET A 1 86 ? -4.811 -9.552 2.508 1.00 85.38 86 MET A N 1
ATOM 675 C CA . MET A 1 86 ? -3.742 -8.593 2.253 1.00 85.38 86 MET A CA 1
ATOM 676 C C . MET A 1 86 ? -3.611 -8.316 0.751 1.00 85.38 86 MET A C 1
ATOM 678 O O . MET A 1 86 ? -3.508 -9.271 -0.025 1.00 85.38 86 MET A O 1
ATOM 682 N N . PRO A 1 87 ? -3.542 -7.046 0.322 1.00 88.25 87 PRO A N 1
ATOM 683 C CA . PRO A 1 87 ? -3.222 -6.722 -1.056 1.00 88.25 87 PRO A CA 1
ATOM 684 C C . PRO A 1 87 ? -1.747 -7.039 -1.351 1.00 88.25 87 PRO A C 1
ATOM 686 O O . PRO A 1 87 ? -0.848 -6.694 -0.578 1.00 88.25 87 PRO A O 1
ATOM 689 N N . ILE A 1 88 ? -1.503 -7.674 -2.494 1.00 89.12 88 ILE A N 1
ATOM 690 C CA . ILE A 1 88 ? -0.184 -8.025 -3.024 1.00 89.12 88 ILE A CA 1
ATOM 691 C C . ILE A 1 88 ? -0.015 -7.447 -4.426 1.00 89.12 88 ILE A C 1
ATOM 693 O O . ILE A 1 88 ? -0.977 -7.332 -5.184 1.00 89.12 88 ILE A O 1
ATOM 697 N N . ALA A 1 89 ? 1.218 -7.086 -4.771 1.00 89.12 89 ALA A N 1
ATOM 698 C CA . ALA A 1 89 ? 1.556 -6.629 -6.108 1.00 89.12 89 ALA A CA 1
ATOM 699 C C . ALA A 1 89 ? 1.993 -7.809 -6.981 1.00 89.12 89 ALA A C 1
ATOM 701 O O . ALA A 1 89 ? 2.947 -8.510 -6.643 1.00 89.12 89 ALA A O 1
ATOM 702 N N . LEU A 1 90 ? 1.319 -7.997 -8.112 1.00 87.69 90 LEU A N 1
ATOM 703 C CA . LEU A 1 90 ? 1.661 -8.982 -9.131 1.00 87.69 90 LEU A CA 1
ATOM 704 C C . LEU A 1 90 ? 1.981 -8.281 -10.444 1.00 87.69 90 LEU A C 1
ATOM 706 O O . LEU A 1 90 ? 1.323 -7.318 -10.831 1.00 87.69 90 LEU A O 1
ATOM 710 N N . LYS A 1 91 ? 2.981 -8.789 -11.155 1.00 86.19 91 LYS A N 1
ATOM 711 C CA . LYS A 1 91 ? 3.266 -8.379 -12.522 1.00 86.19 91 LYS A CA 1
ATOM 712 C C . LYS A 1 91 ? 2.277 -9.067 -13.461 1.00 86.19 91 LYS A C 1
ATOM 714 O O . LYS A 1 91 ? 2.140 -10.287 -13.433 1.00 86.19 91 LYS A O 1
ATOM 719 N N . VAL A 1 92 ? 1.628 -8.283 -14.318 1.00 83.75 92 VAL A N 1
ATOM 720 C CA . VAL A 1 92 ? 0.627 -8.731 -15.305 1.00 83.75 92 VAL A CA 1
ATOM 721 C C . VAL A 1 92 ? 1.243 -9.679 -16.341 1.00 83.75 92 VAL A C 1
ATOM 723 O O . VAL A 1 92 ? 0.558 -10.503 -16.940 1.00 83.75 92 VAL A O 1
ATOM 726 N N . SER A 1 93 ? 2.552 -9.579 -16.576 1.00 77.12 93 SER A N 1
ATOM 727 C CA . SER A 1 93 ? 3.272 -10.434 -17.518 1.00 77.12 93 SER A CA 1
ATOM 728 C C . SER A 1 93 ? 4.599 -10.909 -16.934 1.00 77.12 93 SER A C 1
ATOM 730 O O . SER A 1 93 ? 5.431 -10.104 -16.508 1.00 77.12 93 SER A O 1
ATOM 732 N N . GLY A 1 94 ? 4.797 -12.228 -16.956 1.00 72.81 94 GLY A N 1
ATOM 733 C CA . GLY A 1 94 ? 5.965 -12.914 -16.404 1.00 72.81 94 GLY A CA 1
ATOM 734 C C . GLY A 1 94 ? 5.679 -13.635 -15.085 1.00 72.81 94 GLY A C 1
ATOM 735 O O . GLY A 1 94 ? 4.557 -13.645 -14.587 1.00 72.81 94 GLY A O 1
ATOM 736 N N . VAL A 1 95 ? 6.713 -14.263 -14.525 1.00 61.53 95 VAL A N 1
ATOM 737 C CA . VAL A 1 95 ? 6.644 -14.914 -13.210 1.00 61.53 95 VAL A CA 1
ATOM 738 C C . VAL A 1 95 ? 6.882 -13.851 -12.143 1.00 61.53 95 VAL A C 1
ATOM 740 O O . VAL A 1 95 ? 7.951 -13.243 -12.101 1.00 61.53 95 VAL A O 1
ATOM 743 N N . SER A 1 96 ? 5.881 -13.613 -11.300 1.00 62.56 96 SER A N 1
ATOM 744 C CA . SER A 1 96 ? 5.997 -12.707 -10.155 1.00 62.56 96 SER A CA 1
ATOM 745 C C . SER A 1 96 ? 6.251 -13.498 -8.885 1.00 62.56 96 SER A C 1
ATOM 747 O O . SER A 1 96 ? 5.589 -14.504 -8.647 1.00 62.56 96 SER A O 1
ATOM 749 N N . GLY A 1 97 ? 7.182 -13.027 -8.057 1.00 62.50 97 GLY A N 1
ATOM 750 C CA . GLY A 1 97 ? 7.285 -13.487 -6.677 1.00 62.50 97 GLY A CA 1
ATOM 751 C C . GLY A 1 97 ? 6.117 -12.928 -5.873 1.00 62.50 97 GLY A C 1
ATOM 752 O 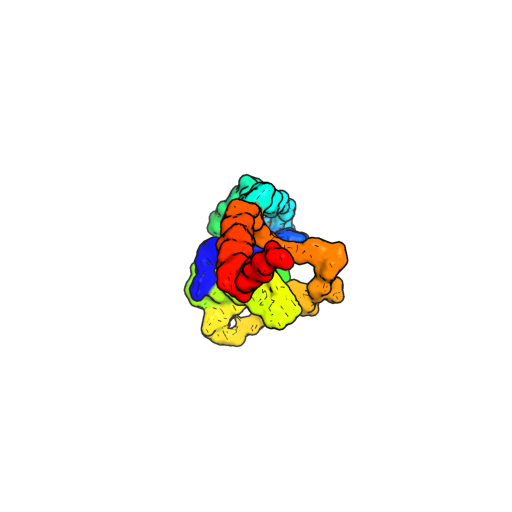O . GLY A 1 97 ? 5.953 -11.712 -5.778 1.00 62.50 97 GLY A O 1
ATOM 753 N N . GLU A 1 98 ? 5.287 -13.804 -5.318 1.00 62.75 98 GLU A N 1
ATOM 754 C CA . GLU A 1 98 ? 4.207 -13.422 -4.413 1.00 62.75 98 GLU A CA 1
ATOM 755 C C . GLU A 1 98 ? 4.788 -13.028 -3.048 1.00 62.75 98 GLU A C 1
ATOM 757 O O . GLU A 1 98 ? 4.755 -13.815 -2.107 1.00 62.75 98 GLU A O 1
ATOM 762 N N . ASN A 1 99 ? 5.327 -11.817 -2.900 1.00 72.56 99 ASN A N 1
ATOM 763 C CA . ASN A 1 99 ? 5.835 -11.357 -1.603 1.00 72.56 99 ASN A CA 1
ATOM 764 C C . ASN A 1 99 ? 4.678 -10.882 -0.715 1.00 72.56 99 ASN A C 1
ATOM 766 O O . ASN A 1 99 ? 4.519 -9.694 -0.437 1.00 72.56 99 ASN A O 1
ATOM 770 N N . CYS A 1 100 ? 3.837 -11.821 -0.280 1.00 81.62 100 CYS A N 1
ATOM 771 C CA . CYS A 1 100 ? 2.848 -11.541 0.747 1.00 81.62 100 CYS A CA 1
ATOM 772 C C . CYS A 1 100 ? 3.508 -11.613 2.132 1.00 81.62 100 CYS A C 1
ATOM 774 O O . CYS A 1 100 ? 4.169 -12.611 2.429 1.00 81.62 100 CYS A O 1
ATOM 776 N N . PRO A 1 101 ? 3.243 -10.659 3.045 1.00 77.19 101 PRO A N 1
ATOM 777 C CA . PRO A 1 101 ? 3.743 -10.726 4.418 1.00 77.19 101 PRO A CA 1
ATOM 778 C C . PRO A 1 101 ? 3.345 -12.010 5.161 1.00 77.19 101 PRO A C 1
ATOM 780 O O . PRO A 1 101 ? 4.036 -12.399 6.093 1.00 77.19 101 PRO A O 1
ATOM 783 N N . CYS A 1 102 ? 2.279 -12.699 4.732 1.00 79.75 102 CYS A N 1
ATOM 784 C CA . CYS A 1 102 ? 1.846 -13.980 5.297 1.00 79.75 102 CYS A CA 1
ATOM 785 C C . CYS A 1 102 ? 2.824 -15.139 5.071 1.00 79.75 102 CYS A C 1
ATOM 787 O O . CYS A 1 102 ? 2.648 -16.189 5.673 1.00 79.75 102 CYS A O 1
ATOM 789 N N . GLN A 1 103 ? 3.795 -15.001 4.166 1.00 77.06 103 GLN A N 1
ATOM 790 C CA . GLN A 1 103 ? 4.827 -16.020 3.970 1.00 77.06 103 GLN A CA 1
ATOM 791 C C . GLN A 1 103 ? 5.957 -15.887 5.000 1.00 77.06 103 GLN A C 1
ATOM 793 O O . GLN A 1 103 ? 6.539 -16.887 5.399 1.00 77.06 103 GLN A O 1
ATOM 798 N N . GLU A 1 104 ? 6.227 -14.660 5.450 1.00 71.00 104 GLU A N 1
ATOM 799 C CA . GLU A 1 104 ? 7.356 -14.322 6.327 1.00 71.00 104 GLU A CA 1
ATOM 800 C C . GLU A 1 104 ? 6.932 -14.154 7.796 1.00 71.00 104 GLU A C 1
ATOM 802 O O . GLU A 1 104 ? 7.688 -14.445 8.722 1.00 71.00 104 GLU A O 1
ATOM 807 N N . LEU A 1 105 ? 5.713 -13.664 8.040 1.00 71.44 105 LEU A N 1
ATOM 808 C CA . LEU A 1 105 ? 5.196 -13.422 9.383 1.00 71.44 105 LEU A CA 1
ATOM 809 C C . LEU A 1 105 ? 4.500 -14.677 9.910 1.00 71.44 105 LEU A C 1
ATOM 811 O O . LEU A 1 105 ? 3.344 -14.929 9.593 1.00 71.44 105 LEU A O 1
ATOM 815 N N . ASN A 1 106 ? 5.181 -15.411 10.791 1.00 67.25 106 ASN A N 1
ATOM 816 C CA . ASN A 1 106 ? 4.660 -16.638 11.413 1.00 67.25 106 ASN A CA 1
ATOM 817 C C . ASN A 1 106 ? 3.365 -16.419 12.228 1.00 67.25 106 ASN A C 1
ATOM 819 O O . ASN A 1 106 ? 2.594 -17.343 12.451 1.00 67.25 106 ASN A O 1
ATOM 823 N N . ILE A 1 107 ? 3.127 -15.182 12.676 1.00 69.62 107 ILE A N 1
ATOM 824 C CA . ILE A 1 107 ? 1.931 -14.788 13.433 1.00 69.62 107 ILE A CA 1
ATOM 825 C C . ILE A 1 107 ? 0.795 -14.262 12.544 1.00 69.62 107 ILE A C 1
ATOM 827 O O . ILE A 1 107 ? -0.256 -13.918 13.067 1.00 69.62 107 ILE A O 1
ATOM 831 N N . TRP A 1 108 ? 0.985 -14.153 11.224 1.00 69.25 108 TRP A N 1
ATOM 832 C CA . TRP A 1 108 ? -0.019 -13.620 10.299 1.00 69.25 108 TRP A CA 1
ATOM 833 C C . TRP A 1 108 ? -0.611 -14.733 9.417 1.00 69.25 108 TRP A C 1
ATOM 835 O O . TRP A 1 108 ? 0.152 -15.515 8.852 1.00 69.25 108 TRP A O 1
ATOM 845 N N . PRO A 1 109 ? -1.938 -14.780 9.193 1.00 69.19 109 PRO A N 1
ATOM 846 C CA . PRO A 1 109 ? -2.970 -13.851 9.661 1.00 69.19 109 PRO A CA 1
ATOM 847 C C . PRO A 1 109 ? -3.259 -13.989 11.161 1.00 69.19 109 PRO A C 1
ATOM 849 O O . PRO A 1 109 ? -3.604 -15.069 11.627 1.00 69.19 109 PRO A O 1
ATOM 852 N N . ASN A 1 110 ? -3.138 -12.883 11.904 1.00 70.25 110 ASN A N 1
ATOM 853 C CA . ASN A 1 110 ? -3.468 -12.857 13.327 1.00 70.25 110 ASN A CA 1
ATOM 854 C C . ASN A 1 110 ? -4.939 -12.465 13.500 1.00 70.25 110 ASN A C 1
ATOM 856 O O . ASN A 1 110 ? -5.335 -11.388 13.055 1.00 70.25 110 ASN A O 1
ATOM 860 N N . THR A 1 111 ? -5.729 -13.305 14.164 1.00 72.25 111 THR A N 1
ATOM 861 C CA . THR A 1 111 ? -7.125 -13.000 14.517 1.00 72.25 111 THR A CA 1
ATOM 862 C C . THR A 1 111 ? -7.270 -12.232 15.830 1.00 72.25 111 THR A C 1
ATOM 864 O O . THR A 1 111 ? -8.338 -11.682 16.084 1.00 72.25 111 THR A O 1
ATOM 867 N N . ASP A 1 112 ? -6.217 -12.155 16.647 1.00 73.00 112 ASP A N 1
ATOM 868 C CA . ASP A 1 112 ? -6.224 -11.464 17.945 1.00 73.00 112 ASP A CA 1
ATOM 869 C C . ASP A 1 112 ? -6.026 -9.945 17.816 1.00 73.00 112 ASP A C 1
ATOM 871 O O . ASP A 1 112 ? -6.255 -9.186 18.757 1.00 73.00 112 ASP A O 1
ATOM 875 N N . THR A 1 113 ? -5.597 -9.482 16.642 1.00 69.44 113 THR A N 1
ATOM 876 C CA . THR A 1 113 ? -5.403 -8.063 16.325 1.00 69.44 113 THR A CA 1
ATOM 877 C C . THR A 1 113 ? -6.291 -7.658 15.166 1.00 69.44 113 THR A C 1
ATOM 879 O O . THR A 1 113 ? -6.544 -8.460 14.269 1.00 69.44 113 THR A O 1
ATOM 882 N N . LEU A 1 114 ? -6.722 -6.394 15.144 1.00 70.75 114 LEU A N 1
ATOM 883 C CA . LEU A 1 114 ? -7.468 -5.879 14.001 1.00 70.75 114 LEU A CA 1
ATOM 884 C C . LEU A 1 114 ? -6.629 -6.038 12.723 1.00 70.75 114 LEU A C 1
ATOM 886 O O . LEU A 1 114 ? -5.481 -5.580 12.696 1.00 70.75 114 LEU A O 1
ATOM 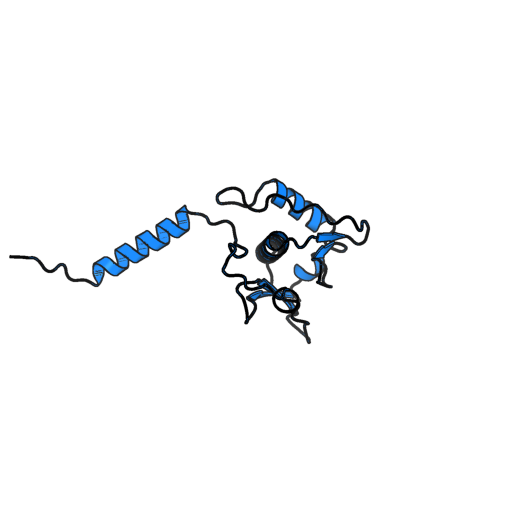890 N N . PRO A 1 115 ? -7.175 -6.675 11.674 1.00 76.25 115 PRO A N 1
ATOM 891 C CA . PRO A 1 115 ? -6.469 -6.793 10.413 1.00 76.25 115 PRO A CA 1
ATOM 892 C C . PRO A 1 115 ? -6.267 -5.403 9.794 1.00 76.25 115 PRO A C 1
ATOM 894 O O . PRO A 1 115 ? -7.058 -4.488 10.062 1.00 76.25 115 PRO A O 1
ATOM 897 N N . PRO A 1 116 ? -5.248 -5.237 8.930 1.00 81.12 116 PRO A N 1
ATOM 898 C CA . PRO A 1 116 ? -5.101 -4.034 8.142 1.00 81.12 116 PRO A CA 1
ATOM 899 C C . PRO A 1 116 ? -6.398 -3.715 7.400 1.00 81.12 116 PRO A C 1
ATOM 901 O O . PRO A 1 116 ? -7.016 -4.595 6.799 1.00 81.12 116 PRO A O 1
ATOM 904 N N . ARG A 1 117 ? -6.823 -2.457 7.468 1.00 80.50 117 ARG A N 1
ATOM 905 C CA . ARG A 1 117 ? -8.103 -1.999 6.926 1.00 80.50 117 ARG A CA 1
ATOM 906 C C . ARG A 1 117 ? -7.959 -0.702 6.150 1.00 80.50 117 ARG A C 1
ATOM 908 O O . ARG A 1 117 ? -7.093 0.128 6.426 1.00 80.50 117 ARG A O 1
ATOM 915 N N . ALA A 1 118 ? -8.860 -0.507 5.196 1.00 79.81 118 ALA A N 1
ATOM 916 C CA . ALA A 1 118 ? -9.079 0.802 4.600 1.00 79.81 118 ALA A CA 1
ATOM 917 C C . ALA A 1 118 ? -9.865 1.701 5.578 1.00 79.81 118 ALA A C 1
ATOM 919 O O . ALA A 1 118 ? -10.564 1.186 6.462 1.00 79.81 118 ALA A O 1
ATOM 920 N N . PRO A 1 119 ? -9.777 3.034 5.438 1.00 78.88 119 PRO A N 1
ATOM 921 C CA . PRO A 1 119 ? -10.735 3.934 6.064 1.00 78.88 119 PRO A CA 1
ATOM 922 C C . PRO A 1 119 ? -12.158 3.523 5.669 1.00 78.88 119 PRO A C 1
ATOM 924 O O . PRO A 1 119 ? -12.417 3.199 4.511 1.00 78.88 119 PRO A O 1
ATOM 927 N N . VAL A 1 120 ? -13.065 3.483 6.643 1.00 72.25 120 VAL A N 1
ATOM 928 C CA . VAL A 1 120 ? -14.468 3.127 6.402 1.00 72.25 120 VAL A CA 1
ATOM 929 C C . VAL A 1 120 ? -15.268 4.416 6.382 1.00 72.25 120 VAL A C 1
ATOM 931 O O . VAL A 1 120 ? -15.305 5.123 7.386 1.00 72.25 120 VAL A O 1
ATOM 934 N N . VAL A 1 121 ? -15.917 4.700 5.255 1.00 68.88 121 VAL A N 1
ATOM 935 C CA . VAL A 1 121 ? -16.932 5.751 5.169 1.00 68.88 121 VAL A CA 1
ATOM 936 C C . VAL A 1 121 ? -18.206 5.184 5.783 1.00 68.88 121 VAL A C 1
ATOM 938 O O . VAL A 1 121 ? -18.895 4.368 5.171 1.00 68.88 121 VAL A O 1
ATOM 941 N N . SER A 1 122 ? -18.504 5.555 7.027 1.00 66.31 122 SER A N 1
ATOM 942 C CA . SER A 1 122 ? -19.599 4.934 7.782 1.00 66.31 122 SER A CA 1
ATOM 943 C C . SER A 1 122 ? -20.950 5.199 7.120 1.00 66.31 122 SER A C 1
ATOM 945 O O . SER A 1 122 ? -21.838 4.357 7.181 1.00 66.31 122 SER A O 1
ATOM 947 N N . GLN A 1 123 ? -21.103 6.337 6.434 1.00 68.44 123 GLN A N 1
ATOM 948 C CA . GLN A 1 123 ? -22.347 6.692 5.750 1.00 68.44 123 GLN A CA 1
ATOM 949 C C . GLN A 1 123 ? -22.695 5.755 4.592 1.00 68.44 123 GLN A C 1
ATOM 951 O O . GLN A 1 123 ? -23.852 5.363 4.485 1.00 68.44 123 GLN A O 1
ATOM 956 N N . SER A 1 124 ? -21.734 5.358 3.752 1.00 68.00 124 SER A N 1
ATOM 957 C CA . SER A 1 124 ? -22.026 4.443 2.639 1.00 68.00 124 SER A CA 1
ATOM 958 C C . SER A 1 124 ? -22.385 3.051 3.150 1.00 68.00 124 SER A C 1
ATOM 960 O O . SER A 1 124 ? -23.362 2.472 2.702 1.00 68.00 124 SER A O 1
ATOM 962 N N . VAL A 1 125 ? -21.673 2.565 4.172 1.00 72.81 125 VAL A N 1
ATOM 963 C CA . VAL A 1 125 ? -21.977 1.272 4.805 1.00 72.81 125 VAL A CA 1
ATOM 964 C C . VAL A 1 125 ? -23.358 1.286 5.464 1.00 72.81 125 VAL A C 1
ATOM 966 O O . VAL A 1 125 ? -24.114 0.328 5.346 1.00 72.81 125 VAL A O 1
ATOM 969 N N . LEU A 1 126 ? -23.722 2.378 6.141 1.00 78.19 126 LEU A N 1
ATOM 970 C CA . LEU A 1 126 ? -25.052 2.521 6.734 1.00 78.19 126 LEU A CA 1
ATOM 971 C C . LEU A 1 126 ? -26.154 2.606 5.673 1.00 78.19 126 LEU A C 1
ATOM 973 O O . LEU A 1 126 ? -27.250 2.105 5.917 1.00 78.19 126 LEU A O 1
ATOM 977 N N . LEU A 1 127 ? -25.880 3.212 4.515 1.00 82.00 127 LEU A N 1
ATOM 978 C CA . LEU A 1 127 ? -26.816 3.253 3.392 1.00 82.00 127 LEU A CA 1
ATOM 979 C C . LEU A 1 127 ? -27.012 1.865 2.779 1.00 82.00 127 LEU A C 1
ATOM 981 O O . LEU A 1 127 ? -28.162 1.464 2.621 1.00 82.00 127 LEU A O 1
ATOM 985 N N . ASP A 1 128 ? -25.934 1.116 2.545 1.00 81.25 128 ASP A N 1
ATOM 986 C CA . ASP A 1 128 ? -26.000 -0.262 2.042 1.00 81.25 128 ASP A CA 1
ATOM 987 C C . ASP A 1 128 ? -26.812 -1.154 2.995 1.00 81.25 128 ASP A C 1
ATOM 989 O O . ASP A 1 128 ? -27.737 -1.844 2.571 1.00 81.25 128 ASP A O 1
ATOM 993 N N . ILE A 1 129 ? -26.554 -1.065 4.308 1.00 81.88 129 ILE A N 1
ATOM 994 C CA . ILE A 1 129 ? -27.331 -1.792 5.325 1.00 81.88 129 ILE A CA 1
ATOM 995 C C . ILE A 1 129 ? -28.806 -1.357 5.304 1.00 81.88 129 ILE A C 1
ATOM 997 O O . ILE A 1 129 ? -29.701 -2.198 5.392 1.00 81.88 129 ILE A O 1
ATOM 1001 N N . CYS A 1 130 ? -29.090 -0.056 5.186 1.00 85.00 130 CYS A N 1
ATOM 1002 C CA . CYS A 1 130 ? -30.464 0.443 5.090 1.00 85.00 130 CYS A CA 1
ATOM 1003 C C . CYS A 1 130 ? -31.187 -0.079 3.840 1.00 85.00 130 CYS A C 1
ATOM 1005 O O . CYS A 1 130 ? -32.372 -0.411 3.916 1.00 85.00 130 CYS A O 1
ATOM 1007 N N . GLU A 1 131 ? -30.513 -0.128 2.691 1.00 85.94 131 GLU A N 1
ATOM 1008 C CA . GLU A 1 131 ? -31.071 -0.671 1.451 1.00 85.94 131 GLU A CA 1
ATOM 1009 C C . GLU A 1 131 ? -31.299 -2.181 1.545 1.00 85.94 131 GLU A C 1
ATOM 1011 O O . GLU A 1 131 ? -32.369 -2.661 1.162 1.00 85.94 131 GLU A O 1
ATOM 1016 N N . ASP A 1 132 ? -30.358 -2.920 2.132 1.00 82.88 132 ASP A N 1
ATOM 1017 C CA . ASP A 1 132 ? -30.489 -4.354 2.385 1.00 82.88 132 ASP A CA 1
ATOM 1018 C C . ASP A 1 132 ? -31.680 -4.683 3.285 1.00 82.88 132 ASP A C 1
ATOM 1020 O O . ASP A 1 132 ? -32.455 -5.598 2.991 1.00 82.88 132 ASP A O 1
ATOM 1024 N N . LEU A 1 133 ? -31.873 -3.916 4.360 1.00 86.88 133 LEU A N 1
ATOM 1025 C CA . LEU A 1 133 ? -33.009 -4.094 5.262 1.00 86.88 133 LEU A CA 1
ATOM 1026 C C . LEU A 1 133 ? -34.343 -3.819 4.556 1.00 86.88 133 LEU A C 1
ATOM 1028 O O . LEU A 1 133 ? -35.264 -4.627 4.675 1.00 86.88 133 LEU A O 1
ATOM 1032 N N . LYS A 1 134 ? -34.439 -2.748 3.755 1.00 85.44 134 LYS A N 1
ATOM 1033 C CA . LYS A 1 134 ? -35.640 -2.454 2.949 1.00 85.44 134 LYS A CA 1
ATOM 1034 C C . LYS A 1 134 ? -35.936 -3.560 1.936 1.00 85.44 134 LYS A C 1
ATOM 1036 O O . LYS A 1 134 ? -37.091 -3.924 1.732 1.00 85.44 134 LYS A O 1
ATOM 1041 N N . ARG A 1 135 ? -34.899 -4.117 1.305 1.00 77.50 135 ARG A N 1
ATOM 1042 C CA . ARG A 1 135 ? -35.031 -5.231 0.357 1.00 77.50 135 ARG A CA 1
ATOM 1043 C C . ARG A 1 135 ? -35.538 -6.503 1.040 1.00 77.50 135 ARG A C 1
ATOM 1045 O O . ARG A 1 135 ? -36.383 -7.195 0.475 1.00 77.50 135 ARG A O 1
ATOM 1052 N N . ASN A 1 136 ? -35.073 -6.781 2.256 1.00 74.31 136 ASN A N 1
ATOM 1053 C CA . ASN A 1 136 ? -35.492 -7.951 3.027 1.00 74.31 136 ASN A CA 1
ATOM 1054 C C . ASN A 1 136 ? -36.876 -7.799 3.682 1.00 74.31 136 ASN A C 1
ATOM 1056 O O . ASN A 1 136 ? -37.572 -8.803 3.833 1.00 74.31 136 ASN A O 1
ATOM 1060 N N . GLU A 1 137 ? -37.334 -6.580 3.995 1.00 60.06 137 GLU A N 1
ATOM 1061 C CA . GLU A 1 137 ? -38.715 -6.343 4.457 1.00 60.06 137 GLU A CA 1
ATOM 1062 C C . GLU A 1 137 ? -39.772 -6.744 3.415 1.00 60.06 137 GLU A C 1
ATOM 1064 O O . GLU A 1 137 ? -40.875 -7.147 3.779 1.00 60.06 137 GLU A O 1
ATOM 1069 N N . HIS A 1 138 ? -39.449 -6.706 2.119 1.00 56.28 138 HIS A N 1
ATOM 1070 C CA . HIS A 1 138 ? -40.368 -7.144 1.066 1.00 56.28 138 HIS A CA 1
ATOM 1071 C C . HIS A 1 138 ? -40.475 -8.674 0.914 1.00 56.28 138 HIS A C 1
ATOM 1073 O O . HIS A 1 138 ? -41.371 -9.140 0.211 1.00 56.28 138 HIS A O 1
ATOM 1079 N N . HIS A 1 139 ? -39.606 -9.463 1.561 1.00 52.03 139 HIS A N 1
ATOM 1080 C CA . HIS A 1 139 ? -39.605 -10.929 1.444 1.00 52.03 139 HIS A CA 1
ATOM 1081 C C . HIS A 1 139 ? -40.302 -11.654 2.609 1.00 52.03 139 HIS A C 1
ATOM 1083 O O . HIS A 1 139 ? -40.580 -12.847 2.504 1.00 52.03 139 HIS A O 1
ATOM 1089 N N . TYR A 1 140 ? -40.634 -10.959 3.701 1.00 50.72 140 TYR A N 1
ATOM 1090 C CA . TYR A 1 140 ? -41.399 -11.541 4.805 1.00 50.72 140 TYR A CA 1
ATOM 1091 C C . TYR A 1 140 ? -42.826 -10.976 4.787 1.00 50.72 140 TYR A C 1
ATOM 1093 O O . TYR A 1 140 ? -43.012 -9.805 5.130 1.00 50.72 140 TYR A O 1
ATOM 1101 N N . PRO A 1 141 ? -43.863 -11.742 4.388 1.00 48.88 141 PRO A N 1
ATOM 1102 C CA . PRO A 1 141 ? -45.227 -11.270 4.555 1.00 48.88 141 PRO A CA 1
ATOM 1103 C C . PRO A 1 141 ? -45.452 -11.038 6.048 1.00 48.88 141 PRO A C 1
ATOM 1105 O O . PRO A 1 141 ? -45.320 -11.956 6.858 1.00 48.88 141 PRO A O 1
ATOM 1108 N N . ARG A 1 142 ? -45.769 -9.790 6.413 1.00 50.22 142 ARG A N 1
ATOM 1109 C CA . ARG A 1 142 ? -46.300 -9.437 7.731 1.00 50.22 142 ARG A CA 1
ATOM 1110 C C . ARG A 1 142 ? -47.449 -10.399 8.024 1.00 50.22 142 ARG A C 1
ATOM 1112 O O . ARG A 1 142 ? -48.530 -10.256 7.459 1.00 50.22 142 ARG A O 1
ATOM 1119 N N . SER A 1 143 ? -47.213 -11.384 8.886 1.00 51.84 143 SER A N 1
ATOM 1120 C CA . SER A 1 143 ? -48.276 -12.182 9.477 1.00 51.84 143 SER A CA 1
ATOM 1121 C C . SER A 1 143 ? -49.115 -11.224 10.313 1.00 51.84 143 SER A C 1
ATOM 1123 O O . SER A 1 143 ? -48.734 -10.851 11.422 1.00 51.84 143 SER A O 1
ATOM 1125 N N . ALA A 1 144 ? -50.203 -10.740 9.718 1.00 50.75 144 ALA A N 1
ATOM 1126 C CA . ALA A 1 144 ? -51.219 -9.976 10.408 1.00 50.75 144 ALA A CA 1
ATOM 1127 C C . ALA A 1 144 ? -51.861 -10.903 11.443 1.00 50.75 144 ALA A C 1
ATOM 1129 O O . ALA A 1 144 ? -52.571 -11.842 11.089 1.00 50.75 144 ALA A O 1
ATOM 1130 N N . SER A 1 145 ? -51.551 -10.666 12.714 1.00 47.72 145 SER A N 1
ATOM 1131 C CA . SER A 1 145 ? -52.268 -11.260 13.835 1.00 47.72 145 SER A CA 1
ATOM 1132 C C . SER A 1 145 ? -53.684 -10.683 13.858 1.00 47.72 145 SER A C 1
ATOM 1134 O O . SER A 1 145 ? -53.843 -9.467 13.997 1.00 47.72 145 SER A O 1
ATOM 1136 N N . ALA A 1 146 ? -54.679 -11.552 13.687 1.00 49.22 146 ALA A N 1
ATOM 1137 C CA . ALA A 1 146 ? -56.086 -11.305 13.991 1.00 49.22 146 ALA A CA 1
ATOM 1138 C C . ALA A 1 146 ? -56.457 -12.058 15.273 1.00 49.22 146 ALA A C 1
ATOM 1140 O O . ALA A 1 146 ? -55.907 -13.170 15.464 1.00 49.22 146 ALA A O 1
#

pLDDT: mean 78.48, std 11.45, range [47.72, 90.75]